Protein 3LAE (pdb70)

Secondary structure (DSSP, 8-state):
--B---TT---EETT-BHHHHH--------SS-SBHHHHHHHH-SSPPPTT-EEEETTEEEEEEE------EEEEEE-/---

Organism: Haemophilus influenzae (strain ATCC 51907 / DSM 11121 / KW20 / Rd) (NCBI:txid71421)

InterPro domains:
  IPR000644 CBS domain [PF00571] (279-327)
  IPR000644 CBS domain [PS51371] (273-333)
  IPR002550 CNNM, transmembrane domain [PF01595] (11-183)
  IPR002550 CNNM, transmembrane domain [PS51846] (2-190)
  IPR005170 Transporter-associated domain [PF03471] (344-419)
  IPR005170 Transporter-associated domain [SM01091] (343-420)
  IPR016169 FAD-binding, type PCMH, subdomain 2 [G3DSA:3.30.465.10] (342-420)
  IPR036318 FAD-binding, type PCMH-like superfamily [SSF56176] (341-419)
  IPR044751 Ion transporter-like, CBS domain [cd04590] (203-324)
  IPR046342 CBS domain superfamily [G3DSA:3.10.580.10] (186-341)
  IPR046342 CBS domain superfamily [SSF54631] (192-330)

Radius of gyration: 11.5 Å; Cα contacts (8 Å, |Δi|>4): 188; chains: 2; bounding box: 24×27×31 Å

Foldseek 3Di:
DDDDQDPVGKKDFQAAFPVVVCVCVAFADPPPDGGNVRSVVVPDPDLDDQQDWDDGRQWIKGQHDDDPSGTMIMIDGD

B-factor: mean 24.01, std 13.08, range [8.62, 100.06]

Sequence (81 aa):
SNAAIIQQSDGSIIIIDGSANLRDLNKFNNWELDTEEDARTFNGLIILEHLLEEIPDEGTTICCEEIDGLLITIILEVVGDDNIIKQAKVVVKKLIFG

CATH classification: 3.30.465.10

Solvent-accessible surface area: 5122 Å² total

Structure (mmCIF, N/CA/C/O backbone):
data_3LAE
#
_entry.id   3LAE
#
_cell.length_a   25.604
_cell.length_b   77.563
_cell.length_c   79.107
_cell.angle_alpha   90.00
_cell.angle_beta   90.00
_cell.angle_gamma   90.00
#
_symmetry.space_group_name_H-M   'C 2 2 21'
#
loop_
_entity.id
_entity.type
_entity.pdbx_description
1 polymer 'UPF0053 protein HI0107'
2 polymer 'Unknown peptide fragment'
3 non-polymer 'PHOSPHATE ION'
4 non-polymer 1,2-ETHANEDIOL
5 water water
#
loop_
_atom_site.group_PDB
_atom_site.id
_atom_site.type_symbol
_atom_site.label_atom_id
_atom_site.label_alt_id
_atom_site.label_comp_id
_atom_site.label_asym_id
_atom_site.label_entity_id
_atom_site.label_seq_id
_atom_site.pdbx_PDB_ins_code
_atom_site.Cartn_x
_atom_site.Cartn_y
_atom_site.Cartn_z
_atom_site.occupancy
_atom_site.B_iso_or_equiv
_atom_site.auth_seq_id
_atom_site.auth_comp_id
_atom_site.auth_asym_id
_atom_site.auth_atom_id
_atom_site.pdbx_PDB_model_num
ATOM 1 N N . SER A 1 1 ? 22.288 37.589 47.751 1.00 20.74 -2 SER A N 1
ATOM 2 C CA . SER A 1 1 ? 21.928 36.318 47.143 1.00 15.07 -2 SER A CA 1
ATOM 3 C C . SER A 1 1 ? 21.736 36.497 45.662 1.00 17.54 -2 SER A C 1
ATOM 4 O O . SER A 1 1 ? 21.340 37.564 45.198 1.00 21.28 -2 SER A O 1
ATOM 7 N N . ASN A 1 2 ? 22.050 35.448 44.917 1.00 23.73 -1 ASN A N 1
ATOM 8 C CA . ASN A 1 2 ? 21.946 35.501 43.477 1.00 28.23 -1 ASN A CA 1
ATOM 9 C C . ASN A 1 2 ? 20.833 34.601 42.975 1.00 29.70 -1 ASN A C 1
ATOM 10 O O . ASN A 1 2 ? 20.548 33.541 43.556 1.00 32.84 -1 ASN A O 1
ATOM 15 N N A ALA A 1 3 ? 20.204 35.011 41.875 0.50 30.50 0 ALA A N 1
ATOM 16 N N B ALA A 1 3 ? 20.165 35.065 41.935 0.50 29.17 0 ALA A N 1
ATOM 17 C CA A ALA A 1 3 ? 19.162 34.213 41.219 0.50 29.06 0 ALA A CA 1
ATOM 18 C CA B ALA A 1 3 ? 19.275 34.214 41.185 0.50 26.11 0 ALA A CA 1
ATOM 19 C C A ALA A 1 3 ? 19.223 34.344 39.692 0.50 26.00 0 ALA A C 1
ATOM 20 C C B ALA A 1 3 ? 19.761 34.243 39.751 0.50 21.97 0 ALA A C 1
ATOM 21 O O A ALA A 1 3 ? 19.088 35.446 39.145 0.50 27.60 0 ALA A O 1
ATOM 22 O O B ALA A 1 3 ? 20.473 35.160 39.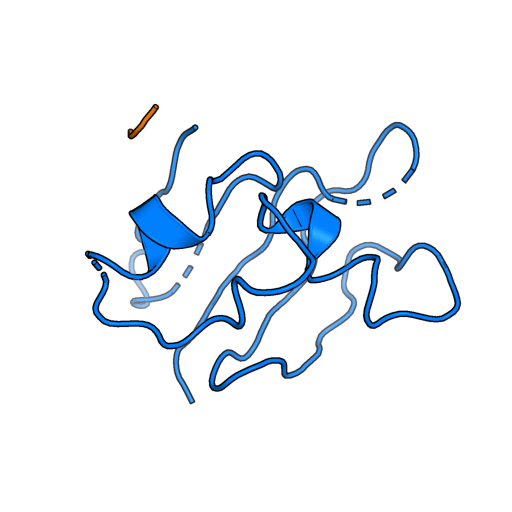325 0.50 18.13 0 ALA A O 1
ATOM 25 N N . ILE A 1 4 ? 19.400 33.215 39.007 1.00 21.00 1 ILE A N 1
ATOM 26 C CA A ILE A 1 4 ? 19.706 33.227 37.589 0.50 17.83 1 ILE A CA 1
ATOM 27 C CA B ILE A 1 4 ? 19.742 33.165 37.591 0.50 18.39 1 ILE A CA 1
ATOM 28 C C . ILE A 1 4 ? 18.551 32.640 36.808 1.00 15.94 1 ILE A C 1
ATOM 29 O O . ILE A 1 4 ? 18.098 31.536 37.069 1.00 15.81 1 ILE A O 1
ATOM 38 N N . GLN A 1 5 ? 18.046 33.410 35.859 1.00 16.68 2 GLN A N 1
ATOM 39 C CA . GLN A 1 5 ? 17.000 32.883 35.002 1.00 19.02 2 GLN A CA 1
ATOM 40 C C . GLN A 1 5 ? 17.628 31.963 33.971 1.00 22.55 2 GLN A C 1
ATOM 41 O O . GLN A 1 5 ? 18.649 32.304 33.364 1.00 21.92 2 GLN A O 1
ATOM 47 N N . GLN A 1 6 ? 17.010 30.809 33.749 1.00 22.52 3 GLN A N 1
ATOM 48 C CA . GLN A 1 6 ? 17.515 29.871 32.757 1.00 24.03 3 GLN A CA 1
ATOM 49 C C . GLN A 1 6 ? 16.799 30.095 31.441 1.00 27.85 3 GLN A C 1
ATOM 50 O O . GLN A 1 6 ? 15.751 30.739 31.398 1.00 28.08 3 GLN A O 1
ATOM 56 N N . SER A 1 7 ? 17.385 29.578 30.366 1.00 33.13 4 SER A N 1
ATOM 57 C CA . SER A 1 7 ? 16.808 29.718 29.038 1.00 35.40 4 SER A CA 1
ATOM 58 C C . SER A 1 7 ? 15.405 29.118 28.968 1.00 35.61 4 SER A C 1
ATOM 59 O O . SER A 1 7 ? 14.575 29.561 28.174 1.00 37.33 4 SER A O 1
ATOM 62 N N . ASP A 1 8 ? 15.137 28.113 29.798 1.00 32.90 5 ASP A N 1
ATOM 63 C CA . ASP A 1 8 ? 13.847 27.434 29.743 1.00 30.73 5 ASP A CA 1
ATOM 64 C C . ASP A 1 8 ? 12.803 28.082 30.642 1.00 28.27 5 ASP A C 1
ATOM 65 O O . ASP A 1 8 ? 11.685 27.592 30.752 1.00 27.83 5 ASP A O 1
ATOM 70 N N . GLY A 1 9 ? 13.175 29.186 31.284 1.00 26.60 6 GLY A N 1
ATOM 71 C CA . GLY A 1 9 ? 12.238 29.933 32.104 1.00 28.03 6 GLY A CA 1
ATOM 72 C C . GLY A 1 9 ? 12.332 29.635 33.585 1.00 25.96 6 GLY A C 1
ATOM 73 O O . GLY A 1 9 ? 11.811 30.393 34.409 1.00 28.58 6 GLY A O 1
ATOM 74 N N . SE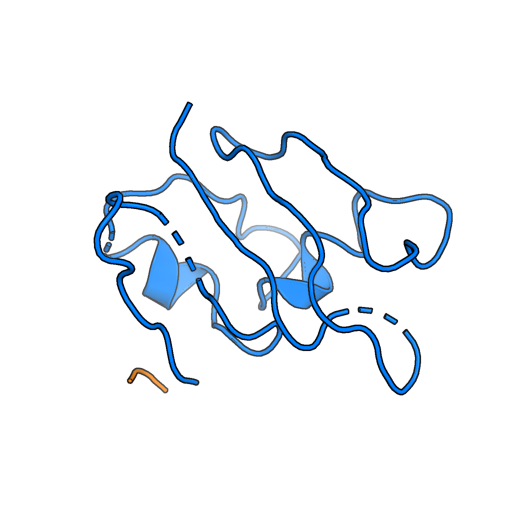R A 1 10 ? 12.988 28.533 33.937 1.00 18.71 7 SER A N 1
ATOM 75 C CA . SER A 1 10 ? 13.164 28.203 35.353 1.00 15.15 7 SER A CA 1
ATOM 76 C C . SER A 1 10 ? 14.151 29.187 35.963 1.00 15.64 7 SER A C 1
ATOM 77 O O . SER A 1 10 ? 14.847 29.898 35.248 1.00 19.64 7 SER A O 1
ATOM 93 N N . ILE A 1 12 ? 17.246 29.589 38.998 1.00 10.32 9 ILE A N 1
ATOM 94 C CA A ILE A 1 12 ? 18.131 28.977 39.978 0.50 12.34 9 ILE A CA 1
ATOM 95 C CA B ILE A 1 12 ? 18.097 28.969 39.993 0.50 10.14 9 ILE A CA 1
ATOM 96 C C . ILE A 1 12 ? 18.305 29.970 41.108 1.00 10.02 9 ILE A C 1
ATOM 97 O O . ILE A 1 12 ? 18.778 31.087 40.886 1.00 12.51 9 ILE A O 1
ATOM 106 N N A ILE A 1 13 ? 17.898 29.556 42.306 0.50 9.99 10 ILE A N 1
ATOM 107 N N B ILE A 1 13 ? 17.897 29.601 42.312 0.50 10.84 10 ILE A N 1
ATOM 108 C CA A ILE A 1 13 ? 17.901 30.415 43.484 0.50 11.72 10 ILE A CA 1
ATOM 109 C CA B ILE A 1 13 ? 18.039 30.532 43.414 0.50 12.65 10 ILE A CA 1
ATOM 110 C C A ILE A 1 13 ? 18.893 29.883 44.518 0.50 11.97 10 ILE A C 1
ATOM 111 C C B ILE A 1 13 ? 18.814 29.925 44.564 0.50 12.10 10 ILE A C 1
ATOM 112 O O A ILE A 1 13 ? 19.050 28.670 44.660 0.50 13.48 10 ILE A O 1
ATOM 113 O O B ILE A 1 13 ? 18.728 28.727 44.841 0.50 14.21 10 ILE A O 1
ATOM 122 N N . ASP A 1 14 ? 19.575 30.780 45.225 1.00 11.95 11 ASP A N 1
ATOM 123 C CA . ASP A 1 14 ? 20.418 30.384 46.340 1.00 12.78 11 ASP A CA 1
AT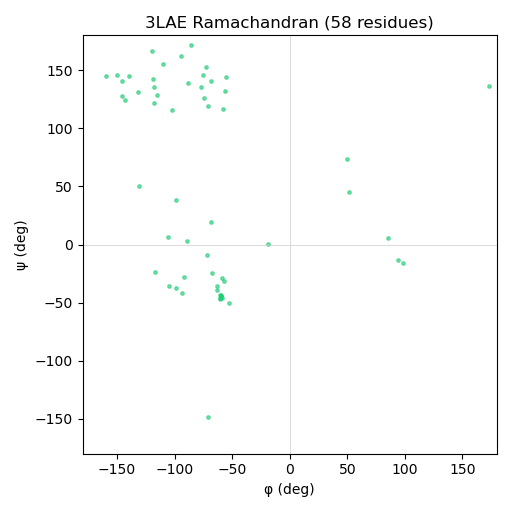OM 124 C C . ASP A 1 14 ? 19.554 30.077 47.552 1.00 12.51 11 ASP A C 1
ATOM 125 O O . ASP A 1 14 ? 18.530 30.725 47.778 1.00 12.98 11 ASP A O 1
ATOM 130 N N . GLY A 1 15 ? 19.997 29.127 48.366 1.00 12.07 12 GLY A N 1
ATOM 131 C CA . GLY A 1 15 ? 19.333 28.850 49.627 1.00 12.69 12 GLY A CA 1
ATOM 132 C C . GLY A 1 15 ? 19.260 30.070 50.529 1.00 10.62 12 GLY A C 1
ATOM 133 O O . GLY A 1 15 ? 18.311 30.227 51.306 1.00 12.07 12 GLY A O 1
ATOM 134 N N . SER A 1 16 ? 20.257 30.948 50.424 1.00 11.07 13 SER A N 1
ATOM 135 C CA . SER A 1 16 ? 20.317 32.147 51.261 1.00 10.33 13 SER A CA 1
ATOM 136 C C . SER A 1 16 ? 19.279 33.205 50.893 1.00 10.74 13 SER A C 1
ATOM 137 O O . SER A 1 16 ? 19.123 34.198 51.610 1.00 13.06 13 SER A O 1
ATOM 140 N N . ALA A 1 17 ? 18.583 33.007 49.774 1.00 10.15 14 ALA A N 1
ATOM 141 C CA . ALA A 1 17 ? 17.621 34.002 49.313 1.00 10.60 14 ALA A CA 1
ATOM 142 C C . ALA A 1 17 ? 16.567 34.315 50.370 1.00 12.02 14 ALA A C 1
ATOM 143 O O . ALA A 1 17 ? 15.957 33.417 50.946 1.00 13.31 14 ALA A O 1
ATOM 145 N N . ASN A 1 18 ? 16.345 35.602 50.592 1.00 12.31 15 ASN A N 1
ATOM 146 C CA . ASN A 1 18 ? 15.363 36.087 51.545 1.00 10.82 15 ASN A CA 1
ATOM 147 C C . ASN A 1 18 ? 13.946 35.918 50.989 1.00 10.65 15 ASN A C 1
ATOM 148 O O . ASN A 1 18 ? 13.650 36.354 49.867 1.00 12.34 15 ASN A O 1
ATOM 153 N N . LEU A 1 19 ? 13.080 35.261 51.755 1.00 10.19 16 LEU A N 1
ATOM 154 C CA . LEU A 1 19 ? 11.732 34.938 51.292 1.00 11.77 16 LEU A CA 1
ATOM 155 C C . LEU A 1 19 ? 10.911 36.172 50.950 1.00 12.36 16 LEU A C 1
ATOM 156 O O . LEU A 1 19 ? 10.202 36.190 49.936 1.00 13.06 16 LEU A O 1
ATOM 161 N N . ARG A 1 20 ? 10.976 37.196 51.799 1.00 13.46 17 ARG A N 1
ATOM 162 C CA . ARG A 1 20 ? 10.227 38.418 51.529 1.00 14.63 17 ARG A CA 1
ATOM 163 C C . ARG A 1 20 ? 10.721 39.086 50.248 1.00 13.99 17 ARG A C 1
ATOM 164 O O . ARG A 1 20 ? 9.921 39.606 49.474 1.00 16.93 17 ARG A O 1
ATOM 172 N N . ASP A 1 21 ? 12.035 39.073 50.028 1.00 13.80 18 ASP A N 1
ATOM 173 C CA . ASP A 1 21 ? 12.613 39.578 48.776 1.00 16.12 18 ASP A CA 1
ATOM 174 C C . ASP A 1 21 ? 12.096 38.808 47.559 1.00 16.33 18 ASP A C 1
ATOM 175 O O . ASP A 1 21 ? 11.718 39.408 46.557 1.00 16.84 18 ASP A O 1
ATOM 180 N N . LEU A 1 22 ? 12.095 37.480 47.647 1.00 14.43 19 LEU A N 1
ATOM 181 C CA . LEU A 1 22 ? 11.602 36.636 46.557 1.00 14.56 19 LEU A CA 1
ATOM 182 C C . LEU A 1 22 ? 10.138 36.920 46.248 1.00 17.00 19 LEU A C 1
ATOM 183 O O . LEU A 1 22 ? 9.749 37.052 45.088 1.00 16.21 19 LEU A O 1
ATOM 188 N N . ASN A 1 23 ? 9.318 37.010 47.288 1.00 16.86 20 ASN A N 1
ATOM 189 C CA . ASN A 1 23 ? 7.897 37.294 47.091 1.00 17.31 20 ASN A CA 1
ATOM 190 C C . ASN A 1 23 ? 7.662 38.622 46.374 1.00 21.77 20 ASN A C 1
ATOM 191 O O . ASN A 1 23 ? 6.862 38.708 45.427 1.00 21.73 20 ASN A O 1
ATOM 196 N N . LYS A 1 24 ? 8.368 39.657 46.815 1.00 21.78 21 LYS A N 1
ATOM 197 C CA . LYS A 1 24 ? 8.187 40.983 46.237 1.00 24.88 21 LYS A CA 1
ATOM 198 C C . LYS A 1 24 ? 8.680 41.055 44.800 1.00 22.82 21 LYS A C 1
ATOM 199 O O . LYS A 1 24 ? 8.064 41.709 43.960 1.00 25.69 21 LYS A O 1
ATOM 218 N N . PHE A 1 26 ? 9.260 38.424 42.511 1.00 22.40 23 PHE A N 1
ATOM 219 C CA . PHE A 1 26 ? 8.678 37.482 41.555 1.00 23.42 23 PHE A CA 1
ATOM 220 C C . PHE A 1 26 ? 7.174 37.251 41.689 1.00 27.50 23 PHE A C 1
ATOM 221 O O . PHE A 1 26 ? 6.607 36.452 40.944 1.00 29.29 23 PHE A O 1
ATOM 229 N N . ASN A 1 27 ? 6.539 37.931 42.640 1.00 27.09 24 ASN A N 1
ATOM 230 C CA A ASN A 1 27 ? 5.115 37.732 42.900 0.50 27.75 24 ASN A CA 1
ATOM 231 C CA B ASN A 1 27 ? 5.117 37.733 42.922 0.50 28.88 24 ASN A CA 1
ATOM 232 C C . ASN A 1 27 ? 4.804 36.303 43.350 1.00 28.06 24 ASN A C 1
ATOM 233 O O . ASN A 1 27 ? 3.752 35.749 43.011 1.00 31.03 24 ASN A O 1
ATOM 242 N N . TRP A 1 28 ? 5.727 35.708 44.102 1.00 24.46 25 TRP A N 1
ATOM 243 C CA . TRP A 1 28 ? 5.524 34.371 44.642 1.00 21.06 25 TRP A CA 1
ATOM 244 C C . TRP A 1 28 ? 4.775 34.485 45.954 1.00 22.48 25 TRP A C 1
ATOM 245 O O . TRP A 1 28 ? 4.578 35.586 46.482 1.00 24.55 25 TRP A O 1
ATOM 256 N N . GLU A 1 29 ? 4.362 33.351 46.504 1.00 20.69 26 GLU A N 1
ATOM 257 C CA . GLU A 1 29 ? 3.593 33.404 47.734 1.00 22.83 26 GLU A CA 1
ATOM 258 C C . GLU A 1 29 ? 4.152 32.442 48.756 1.00 21.59 26 GLU A C 1
ATOM 259 O O . GLU A 1 29 ? 3.437 31.644 49.357 1.00 25.78 26 GLU A O 1
ATOM 265 N N . LEU A 1 30 ? 5.459 32.543 48.948 1.00 19.33 27 LEU A N 1
ATOM 266 C CA . LEU A 1 30 ? 6.142 31.735 49.936 1.00 17.78 27 LEU A CA 1
ATOM 267 C C . LEU A 1 30 ? 5.714 32.178 51.325 1.00 16.40 27 LEU A C 1
ATOM 268 O O . LEU A 1 30 ? 5.531 33.370 51.577 1.00 17.89 27 LEU A O 1
ATOM 273 N N . ASP A 1 31 ? 5.531 31.204 52.208 1.00 15.18 28 ASP A N 1
ATOM 274 C CA . ASP A 1 31 ? 5.145 31.464 53.596 1.00 13.83 28 ASP A CA 1
ATOM 275 C C . ASP A 1 31 ? 6.313 32.092 54.346 1.00 14.63 28 ASP A C 1
ATOM 276 O O . ASP A 1 31 ? 7.374 31.490 54.462 1.00 15.83 28 ASP A O 1
ATOM 281 N N . THR A 1 32 ? 6.120 33.305 54.846 1.00 12.75 29 THR A N 1
ATOM 282 C CA . THR A 1 32 ? 7.200 34.025 55.520 1.00 13.84 29 THR A CA 1
ATOM 283 C C . THR A 1 32 ? 7.033 34.078 57.034 1.00 14.21 29 THR A C 1
ATOM 284 O O . THR A 1 32 ? 7.801 34.738 57.731 1.00 16.83 29 THR A O 1
ATOM 288 N N . GLU A 1 33 ? 6.034 33.380 57.547 1.00 14.58 30 GLU A N 1
ATOM 289 C CA A GLU A 1 33 ? 5.713 33.422 58.973 0.50 15.06 30 GLU A CA 1
ATOM 290 C CA B GLU A 1 33 ? 5.749 33.478 58.971 0.50 15.46 30 GLU A CA 1
ATOM 291 C C . GLU A 1 33 ? 6.812 32.855 59.866 1.00 15.28 30 GLU A C 1
ATOM 292 O O . GLU A 1 33 ? 7.124 33.408 60.920 1.00 17.62 30 GLU A O 1
ATOM 303 N N . ASP A 1 34 ? 7.389 31.733 59.451 1.00 12.39 31 ASP A N 1
ATOM 304 C CA . ASP A 1 34 ? 8.317 31.026 60.342 1.00 11.45 31 ASP A CA 1
ATOM 305 C C . ASP A 1 34 ? 9.749 30.934 59.839 1.00 11.28 31 ASP A C 1
ATOM 306 O O . ASP A 1 34 ? 10.674 30.769 60.625 1.00 13.34 31 ASP A O 1
ATOM 311 N N . ALA A 1 35 ? 9.924 31.044 58.530 1.00 11.62 32 ALA A N 1
ATOM 312 C CA . ALA A 1 35 ? 11.244 30.983 57.929 1.00 11.58 32 ALA A CA 1
ATOM 313 C C . ALA A 1 35 ? 11.643 32.348 57.391 1.00 12.96 32 ALA A C 1
ATOM 314 O O . ALA A 1 35 ? 10.782 33.175 57.073 1.00 13.96 32 ALA A O 1
ATOM 316 N N . ARG A 1 36 ? 12.948 32.579 57.291 1.00 11.84 33 ARG A N 1
ATOM 317 C CA . ARG A 1 36 ? 13.449 33.821 56.722 1.00 11.68 33 ARG A CA 1
ATOM 318 C C . ARG A 1 36 ? 13.991 33.625 55.301 1.00 10.72 33 ARG A C 1
ATOM 319 O O . ARG A 1 36 ? 13.869 34.507 54.456 1.00 11.44 33 ARG A O 1
ATOM 327 N N . THR A 1 37 ? 14.609 32.475 55.054 1.00 10.40 34 THR A N 1
ATOM 328 C CA . THR A 1 37 ? 15.276 32.217 53.774 1.00 10.33 34 THR A CA 1
ATOM 329 C C . THR A 1 37 ? 14.659 31.021 53.063 1.00 10.82 34 THR A C 1
ATOM 330 O O . THR A 1 37 ? 13.913 30.233 53.649 1.00 10.55 34 THR A O 1
ATOM 334 N N . PHE A 1 38 ? 14.993 30.879 51.785 1.00 10.38 35 PHE A N 1
ATOM 335 C CA . PHE A 1 38 ? 14.535 29.746 50.997 1.00 11.80 35 PHE A CA 1
ATOM 336 C C . PHE A 1 38 ? 15.014 28.422 51.597 1.00 10.24 35 PHE A C 1
ATOM 337 O O . PHE A 1 38 ? 14.245 27.465 51.714 1.00 12.39 35 PHE A O 1
ATOM 345 N N . ASN A 1 39 ? 16.283 28.379 51.991 1.00 10.91 36 ASN A N 1
ATOM 346 C CA . ASN A 1 39 ? 16.822 27.246 52.731 1.00 11.17 36 ASN A CA 1
ATOM 347 C C . ASN A 1 39 ? 15.964 26.940 53.960 1.00 12.27 36 ASN A C 1
ATOM 348 O O . ASN A 1 39 ? 15.572 25.801 54.182 1.00 13.43 36 ASN A O 1
ATOM 353 N N . GLY A 1 40 ? 15.678 27.956 54.771 1.00 10.62 37 GLY A N 1
ATOM 354 C CA . GLY A 1 40 ? 14.878 27.733 55.971 1.00 10.80 37 GLY A CA 1
ATOM 355 C C . GLY A 1 40 ? 13.494 27.165 55.658 1.00 11.34 37 GLY A C 1
ATOM 356 O O . GLY A 1 40 ? 13.003 26.250 56.322 1.00 13.84 37 GLY A O 1
ATOM 357 N N . LEU A 1 41 ? 12.846 27.709 54.642 1.00 11.34 38 LEU A N 1
ATOM 358 C CA . LEU A 1 41 ? 11.520 27.226 54.249 1.00 12.51 38 LEU A CA 1
ATOM 359 C C . LEU A 1 41 ? 11.562 25.748 53.854 1.00 13.34 38 LEU A C 1
ATOM 360 O O . LEU A 1 41 ? 10.702 24.959 54.250 1.00 15.03 38 LEU A O 1
ATOM 365 N N . ILE A 1 42 ? 12.555 25.370 53.058 1.00 13.33 39 ILE A N 1
ATOM 366 C CA A ILE A 1 42 ? 12.671 23.982 52.637 0.50 13.80 39 ILE A CA 1
ATOM 367 C CA B ILE A 1 42 ? 12.703 23.983 52.634 0.50 15.55 39 ILE A CA 1
ATOM 368 C C . ILE A 1 42 ? 12.968 23.073 53.832 1.00 15.68 39 ILE A C 1
ATOM 369 O O . ILE A 1 42 ? 12.332 22.021 53.998 1.00 17.38 39 ILE A O 1
ATOM 378 N N . LEU A 1 43 ? 13.910 23.475 54.679 1.00 15.75 40 LEU A N 1
ATOM 379 C CA . LEU A 1 43 ? 14.263 22.649 55.834 1.00 17.20 40 LEU A CA 1
ATOM 380 C C . LEU A 1 43 ? 13.098 22.478 56.797 1.00 18.58 40 LEU A C 1
ATOM 381 O O . LEU A 1 43 ? 12.922 21.407 57.380 1.00 22.65 40 LEU A O 1
ATOM 386 N N . GLU A 1 44 ? 12.283 23.517 56.962 1.00 18.09 41 GLU A N 1
ATOM 387 C CA . GLU A 1 44 ? 11.168 23.430 57.907 1.00 20.06 41 GLU A CA 1
ATOM 388 C C . GLU A 1 44 ? 10.125 22.442 57.427 1.00 22.04 41 GLU A C 1
ATOM 389 O O . GLU A 1 44 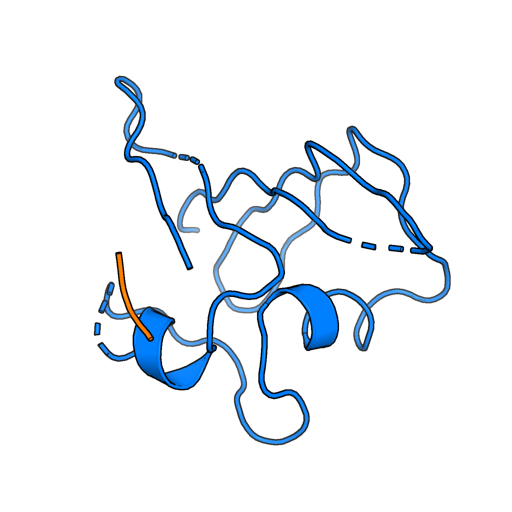? 9.371 21.885 58.224 1.00 24.07 41 GLU A O 1
ATOM 395 N N . HIS A 1 45 ? 10.088 22.214 56.121 1.00 26.98 42 HIS A N 1
ATOM 396 C CA . HIS A 1 45 ? 9.076 21.335 55.543 1.00 32.29 42 HIS A CA 1
ATOM 397 C C . HIS A 1 45 ? 9.527 19.886 55.440 1.00 35.18 42 HIS A C 1
ATOM 398 O O . HIS A 1 45 ? 8.704 18.973 55.482 1.00 37.87 42 HIS A O 1
ATOM 405 N N . LEU A 1 46 ? 10.831 19.672 55.319 1.00 36.96 43 LEU A N 1
ATOM 406 C CA A LEU A 1 46 ? 11.343 18.320 55.151 0.50 38.67 43 LEU A CA 1
ATOM 407 C CA B LEU A 1 46 ? 11.381 18.329 55.145 0.50 38.94 43 LEU A CA 1
ATOM 408 C C . LEU A 1 46 ? 11.747 17.671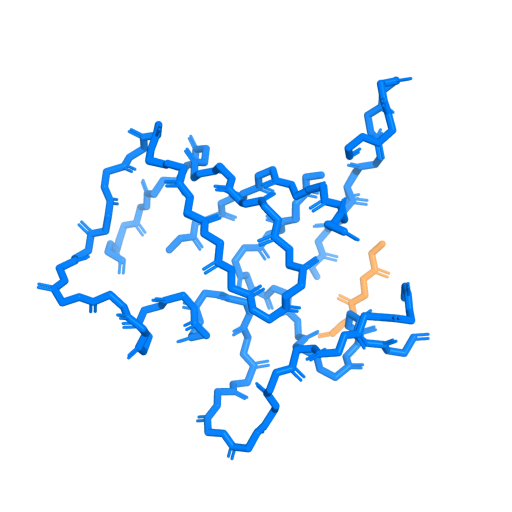 56.471 1.00 41.43 43 LEU A C 1
ATOM 409 O O . LEU A 1 46 ? 12.279 18.323 57.368 1.00 43.39 43 LEU A O 1
ATOM 418 N N . GLU A 1 47 ? 11.471 16.376 56.583 1.00 46.05 44 GLU A N 1
ATOM 419 C CA . GLU A 1 47 ? 11.824 15.625 57.780 1.00 50.76 44 GLU A CA 1
ATOM 420 C C . GLU A 1 47 ? 13.125 14.858 57.552 1.00 54.86 44 GLU A C 1
ATOM 421 O O . GLU A 1 47 ? 13.283 13.716 57.996 1.00 58.01 44 GLU A O 1
ATOM 427 N N . GLU A 1 48 ? 14.046 15.511 56.848 1.00 53.80 45 GLU A N 1
ATOM 428 C CA . GLU A 1 48 ? 15.379 14.989 56.570 1.00 54.77 45 GLU A CA 1
ATOM 429 C C . GLU A 1 48 ? 16.072 15.939 55.596 1.00 53.35 45 GLU A C 1
ATOM 430 O O . GLU A 1 48 ? 15.451 16.411 54.648 1.00 53.87 45 GLU A O 1
ATOM 436 N N . ILE A 1 49 ? 17.343 16.247 55.846 1.00 53.17 46 ILE A N 1
ATOM 437 C CA . ILE A 1 49 ? 18.107 17.085 54.923 1.00 50.22 46 ILE A CA 1
ATOM 438 C C . ILE A 1 49 ? 18.108 16.425 53.549 1.00 45.11 46 ILE A C 1
ATOM 439 O O . ILE A 1 49 ? 18.621 15.321 53.38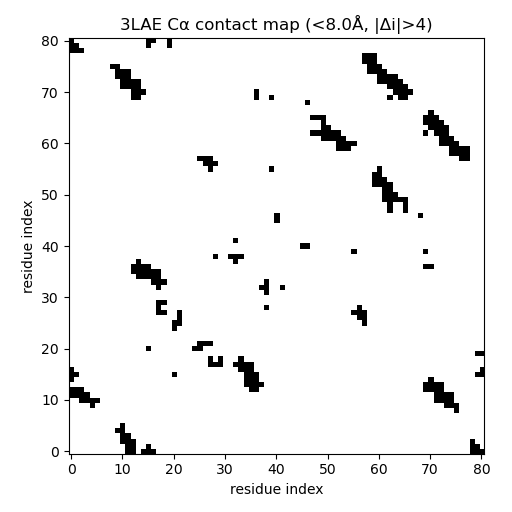1 1.00 43.88 46 ILE A O 1
ATOM 444 N N . PRO A 1 50 ? 17.511 17.098 52.560 1.00 44.19 47 PRO A N 1
ATOM 445 C CA . PRO A 1 50 ? 17.204 16.444 51.285 1.00 39.88 47 PRO A CA 1
ATOM 446 C C . PRO A 1 50 ? 18.421 16.250 50.402 1.00 35.34 47 PRO A C 1
ATOM 447 O O . PRO A 1 50 ? 19.330 17.074 50.400 1.00 37.36 47 PRO A O 1
ATOM 451 N N . ASP A 1 51 ? 18.428 15.157 49.651 1.00 32.83 48 ASP A N 1
ATOM 452 C CA . ASP A 1 51 ? 19.501 14.907 48.715 1.00 25.23 48 ASP A CA 1
ATOM 453 C C . ASP A 1 51 ? 19.379 15.845 47.532 1.00 17.87 48 ASP A C 1
ATOM 454 O O . ASP A 1 51 ? 18.291 16.298 47.179 1.00 17.41 48 ASP A O 1
ATOM 459 N N . GLU A 1 52 ? 20.510 16.133 46.916 1.00 15.67 49 GLU A N 1
ATOM 460 C CA . GLU A 1 52 ? 20.483 16.725 45.600 1.00 12.68 49 GLU A CA 1
ATOM 461 C C . GLU A 1 52 ? 19.659 15.838 44.676 1.00 12.32 49 GLU A C 1
ATOM 462 O O . GLU A 1 52 ? 19.690 14.607 44.788 1.00 17.51 49 GLU A O 1
ATOM 468 N N . GLY A 1 53 ? 18.928 16.470 43.768 1.00 12.81 50 GLY A N 1
ATOM 469 C CA . GLY A 1 53 ? 18.081 15.754 42.835 1.00 13.49 50 GLY A CA 1
ATOM 470 C C . GLY A 1 53 ? 16.647 15.600 43.300 1.00 15.44 50 GLY A C 1
ATOM 471 O O . GLY A 1 53 ? 15.777 15.209 42.518 1.00 18.36 50 GLY A O 1
ATOM 472 N N . THR A 1 54 ? 16.388 15.872 44.573 1.00 15.10 51 THR A N 1
ATOM 473 C CA A THR A 1 54 ? 15.029 15.822 45.118 0.50 15.25 51 THR A CA 1
ATOM 474 C CA B THR A 1 54 ? 15.019 15.763 45.048 0.50 16.30 51 THR A CA 1
ATOM 475 C C . THR A 1 54 ? 14.135 16.863 44.458 1.00 15.53 51 THR A C 1
ATOM 476 O O . THR A 1 54 ? 14.536 18.017 44.332 1.00 15.19 51 THR A O 1
ATOM 483 N N . ILE A 1 55 ? 12.928 16.465 44.065 1.00 17.22 52 ILE A N 1
ATOM 484 C CA . ILE A 1 55 ? 11.938 17.365 43.502 1.00 18.19 52 ILE A CA 1
ATOM 485 C C . ILE A 1 55 ? 10.776 17.397 44.469 1.00 19.83 52 ILE A C 1
ATOM 486 O O . ILE A 1 55 ? 10.264 16.350 44.884 1.00 21.45 52 ILE A O 1
ATOM 491 N N . CYS A 1 56 ? 10.362 18.598 44.841 1.00 18.88 53 CYS A N 1
ATOM 492 C CA A CYS A 1 56 ? 9.304 18.790 45.823 0.50 22.26 53 CYS A CA 1
ATOM 493 C CA B CYS A 1 56 ? 9.230 18.720 45.734 0.50 19.71 53 CYS A CA 1
ATOM 494 C C . CYS A 1 56 ? 8.434 19.968 45.421 1.00 18.19 53 CYS A C 1
ATOM 495 O O . CYS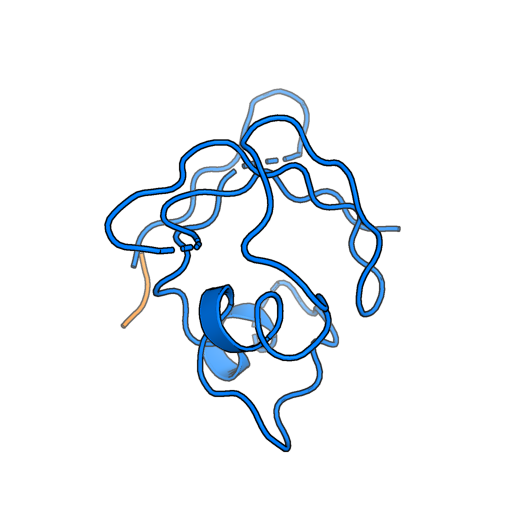 A 1 56 ? 8.868 20.829 44.659 1.00 17.45 53 CYS A O 1
ATOM 500 N N . GLU A 1 57 ? 7.232 20.024 45.968 1.00 16.79 54 GLU A N 1
ATOM 501 C CA A GLU A 1 57 ? 6.343 21.154 45.758 0.50 15.14 54 GLU A CA 1
ATOM 502 C CA B GLU A 1 57 ? 6.383 21.185 45.776 0.50 14.08 54 GLU A CA 1
ATOM 503 C C . GLU A 1 57 ? 6.142 21.885 47.088 1.00 16.83 54 GLU A C 1
ATOM 504 O O . GLU A 1 57 ? 5.807 21.256 48.093 1.00 19.86 54 GLU A O 1
ATOM 515 N N . ILE A 1 58 ? 6.342 23.199 47.081 1.00 15.80 55 ILE A N 1
ATOM 516 C CA . ILE A 1 58 ? 6.113 24.020 48.267 1.00 17.07 55 ILE A CA 1
ATOM 517 C C . ILE A 1 58 ? 5.536 25.361 47.856 1.00 15.65 55 ILE A C 1
ATOM 518 O O . ILE A 1 58 ? 6.127 26.069 47.034 1.00 15.72 55 ILE A O 1
ATOM 523 N N . ASP A 1 59 ? 4.381 25.707 48.417 1.00 15.18 56 ASP A N 1
ATOM 524 C CA . ASP A 1 59 ? 3.846 27.061 48.288 1.00 16.00 56 ASP A CA 1
ATOM 525 C C . ASP A 1 59 ? 3.779 27.559 46.848 1.00 16.60 56 ASP A C 1
ATOM 526 O O . ASP A 1 59 ? 4.175 28.688 46.559 1.00 16.98 56 ASP A O 1
ATOM 531 N N . GLY A 1 60 ? 3.289 26.715 45.946 1.00 14.30 57 GLY A N 1
ATOM 532 C CA . GLY A 1 60 ? 3.081 27.121 44.563 1.00 14.05 57 GLY A CA 1
ATOM 533 C C . GLY A 1 60 ? 4.306 26.997 43.679 1.00 12.28 57 GLY A C 1
ATOM 534 O O . GLY A 1 60 ? 4.270 27.408 42.505 1.00 15.68 57 GLY A O 1
ATOM 535 N N . LEU A 1 61 ? 5.383 26.432 44.225 1.00 12.78 58 LEU A N 1
ATOM 536 C CA . LEU A 1 61 ? 6.610 26.237 43.461 1.00 13.09 58 LEU A CA 1
ATOM 537 C C . LEU A 1 61 ? 6.985 24.765 43.332 1.00 12.74 58 LEU A C 1
ATOM 538 O O . LEU A 1 61 ? 6.827 23.992 44.277 1.00 15.15 58 LEU A O 1
ATOM 543 N N . LEU A 1 62 ? 7.497 24.403 42.160 1.00 10.89 59 LEU A N 1
ATOM 544 C CA . LEU A 1 62 ? 8.071 23.085 41.928 1.00 10.64 59 LEU A CA 1
ATOM 545 C C . LEU A 1 62 ? 9.582 23.242 41.977 1.00 10.54 59 LEU A C 1
ATOM 546 O O . LEU A 1 62 ? 10.189 23.937 41.146 1.00 10.28 59 LEU A O 1
ATOM 551 N N . ILE A 1 63 ? 10.189 22.600 42.964 1.00 10.50 60 ILE A N 1
ATOM 552 C CA . ILE A 1 63 ? 11.564 22.873 43.328 1.00 11.54 60 ILE A CA 1
ATOM 553 C C . ILE A 1 63 ? 12.420 21.634 43.134 1.00 11.31 60 ILE A C 1
ATOM 554 O O . ILE A 1 63 ? 12.022 20.535 43.519 1.00 13.81 60 ILE A O 1
ATOM 559 N N . THR A 1 64 ? 13.593 21.812 42.537 1.00 10.09 61 THR A N 1
ATOM 560 C CA . THR A 1 64 ? 14.565 20.737 42.399 1.00 10.12 61 THR A CA 1
ATOM 561 C C . THR A 1 64 ? 15.818 21.148 43.150 1.00 8.66 61 THR A C 1
ATOM 562 O O . THR A 1 64 ? 16.412 22.193 42.862 1.00 10.18 61 THR A O 1
ATOM 566 N N . ILE A 1 65 ? 16.230 20.347 44.121 1.00 10.35 62 ILE A N 1
ATOM 567 C CA A ILE A 1 65 ? 17.446 20.633 44.876 0.50 9.51 62 ILE A CA 1
ATOM 568 C CA B ILE A 1 65 ? 17.447 20.643 44.862 0.50 10.77 62 ILE A CA 1
ATOM 569 C C . ILE A 1 65 ? 18.667 20.354 43.999 1.00 10.15 62 ILE A C 1
ATOM 570 O O . ILE A 1 65 ? 18.871 19.220 43.551 1.00 12.90 62 ILE A O 1
ATOM 579 N N . LEU A 1 66 ? 19.487 21.378 43.758 1.00 9.89 63 LEU A N 1
ATOM 580 C CA . LEU A 1 66 ? 20.666 21.223 42.905 1.00 9.32 63 LEU A CA 1
ATOM 581 C C . LEU A 1 66 ? 21.975 21.020 43.675 1.00 9.98 63 LEU A C 1
ATOM 582 O O . LEU A 1 66 ? 22.855 20.273 43.234 1.00 11.58 63 LEU A O 1
ATOM 587 N N . GLU A 1 67 ? 22.112 21.704 44.810 1.00 10.09 64 GLU A N 1
ATOM 588 C CA . GLU A 1 67 ? 23.356 21.682 45.560 1.00 10.54 64 GLU A CA 1
ATOM 589 C C . GLU A 1 67 ? 23.046 21.755 47.040 1.00 11.15 64 GLU A C 1
ATOM 590 O O . GLU A 1 67 ? 22.307 22.647 47.473 1.00 11.33 64 GLU A O 1
ATOM 596 N N . VAL A 1 68 ? 23.598 20.809 47.797 1.00 11.85 65 VAL A N 1
ATOM 597 C CA A VAL A 1 68 ? 23.504 20.802 49.256 0.50 14.24 65 VAL A CA 1
ATOM 598 C CA B VAL A 1 68 ? 23.517 20.866 49.253 0.50 13.34 65 VAL A CA 1
ATOM 599 C C . VAL A 1 68 ? 24.910 20.803 49.838 1.00 14.09 65 VAL A C 1
ATOM 600 O O . VAL A 1 68 ? 25.798 20.123 49.320 1.00 18.62 65 VAL A O 1
ATOM 607 N N . GLY A 1 69 ? 25.111 21.540 50.918 1.00 15.83 66 GLY A N 1
ATOM 608 C CA . GLY A 1 69 ? 26.400 21.565 51.576 1.00 18.78 66 GLY A CA 1
ATOM 609 C C . GLY A 1 69 ? 26.187 22.044 52.988 1.00 24.44 66 GLY A C 1
ATOM 610 O O . GLY A 1 69 ? 25.316 22.873 53.234 1.00 26.66 66 GLY A O 1
ATOM 611 N N . ASP A 1 70 ? 26.966 21.514 53.920 1.00 27.57 67 ASP A N 1
ATOM 612 C CA A ASP A 1 70 ? 26.855 21.881 55.327 0.50 32.22 67 ASP A CA 1
ATOM 613 C CA B ASP A 1 70 ? 26.849 21.941 55.306 0.50 32.06 67 ASP A CA 1
ATOM 614 C C . ASP A 1 70 ? 25.423 21.748 55.812 1.00 31.11 67 ASP A C 1
ATOM 615 O O . ASP A 1 70 ? 24.920 22.579 56.561 1.00 34.24 67 ASP A O 1
ATOM 624 N N . ASN A 1 71 ? 24.777 20.668 55.390 1.00 29.49 68 ASN A N 1
ATOM 625 C CA . ASN A 1 71 ? 23.385 20.425 55.749 1.00 32.56 68 ASN A CA 1
ATOM 626 C C . ASN A 1 71 ? 22.479 21.628 55.496 1.00 30.52 68 ASN A C 1
ATOM 627 O O . ASN A 1 71 ? 21.525 21.863 56.242 1.00 36.44 68 ASN A O 1
ATOM 648 N N . ILE A 1 73 ? 20.561 23.828 52.046 1.00 13.43 70 ILE A N 1
ATOM 649 C CA A ILE A 1 73 ? 20.338 23.934 50.611 0.50 12.46 70 ILE A CA 1
ATOM 650 C CA B ILE A 1 73 ? 20.312 23.947 50.618 0.50 12.25 70 ILE A CA 1
ATOM 651 C C . ILE A 1 73 ? 21.121 25.133 50.115 1.00 11.86 70 ILE A C 1
ATOM 652 O O . ILE A 1 73 ? 20.920 26.260 50.585 1.00 13.89 70 ILE A O 1
ATOM 661 N N . LYS A 1 74 ? 22.028 24.884 49.174 1.00 10.26 71 LYS A N 1
ATOM 662 C CA . LYS A 1 74 ? 22.845 25.950 48.591 1.00 11.30 71 LYS A CA 1
ATOM 663 C C . LYS A 1 74 ? 22.231 26.517 47.316 1.00 10.33 71 LYS A C 1
ATOM 664 O O . LYS A 1 74 ? 22.244 27.727 47.097 1.00 13.36 71 LYS A O 1
ATOM 670 N N . GLN A 1 75 ? 21.703 25.648 46.463 1.00 9.91 72 GLN A N 1
ATOM 671 C CA . GLN A 1 75 ? 21.082 26.092 45.212 1.00 9.08 72 GLN A CA 1
ATOM 672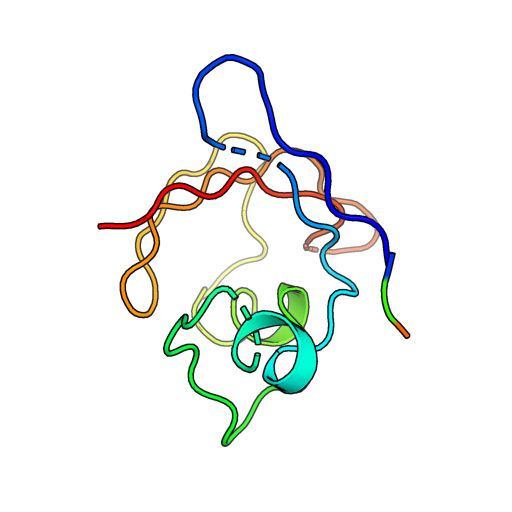 C C . GLN A 1 75 ? 19.909 25.198 44.877 1.00 9.20 72 GLN A C 1
ATOM 673 O O . GLN A 1 75 ? 19.973 23.971 45.053 1.00 10.34 72 GLN A O 1
ATOM 679 N N . ALA A 1 76 ? 18.843 25.803 44.368 1.00 10.59 73 ALA A N 1
ATOM 680 C CA . ALA A 1 76 ? 17.679 25.058 43.916 1.00 10.89 73 ALA A CA 1
ATOM 681 C C . ALA A 1 76 ? 17.124 25.649 42.626 1.00 10.47 73 ALA A C 1
ATOM 682 O O . ALA A 1 76 ? 17.138 26.862 42.428 1.00 13.19 73 ALA A O 1
ATOM 684 N N . LYS A 1 77 ? 16.616 24.784 41.761 1.00 10.05 74 LYS A N 1
ATOM 685 C CA . LYS A 1 77 ? 15.894 25.194 40.565 1.00 9.72 74 LYS A CA 1
ATOM 686 C C . LYS A 1 77 ? 14.436 25.351 40.939 1.00 10.03 74 LYS A C 1
ATOM 687 O O . LYS A 1 77 ? 13.884 24.528 41.693 1.00 10.75 74 LYS A O 1
ATOM 693 N N . VAL A 1 78 ? 13.802 26.395 40.413 1.00 9.23 75 VAL A N 1
ATOM 694 C CA . VAL A 1 78 ? 12.416 26.699 40.745 1.00 10.27 75 VAL A CA 1
ATOM 695 C C . VAL A 1 78 ? 11.580 26.969 39.504 1.00 12.12 75 VAL A C 1
ATOM 696 O O . VAL A 1 78 ? 11.994 27.725 38.616 1.00 13.11 75 VAL A O 1
ATOM 700 N N . VAL A 1 79 ? 10.428 26.317 39.422 1.00 12.51 76 VAL A N 1
ATOM 701 C CA A VAL A 1 79 ? 9.423 26.599 38.405 0.50 13.53 76 VAL A CA 1
ATOM 702 C CA B VAL A 1 79 ? 9.439 26.702 38.424 0.50 11.93 76 VAL A CA 1
ATOM 703 C C . VAL A 1 79 ? 8.097 26.903 39.103 1.00 13.03 76 VAL A C 1
ATOM 704 O O . VAL A 1 79 ? 7.791 26.295 40.129 1.00 15.11 76 VAL A O 1
ATOM 711 N N . LYS A 1 80 ? 7.308 27.813 38.550 1.00 17.34 77 LYS A N 1
ATOM 712 C CA A LYS A 1 80 ? 6.010 28.138 39.131 0.50 20.18 77 LYS A CA 1
ATOM 713 C CA B LYS A 1 80 ? 6.010 28.136 39.124 0.50 20.42 77 LYS A CA 1
ATOM 714 C C . LYS A 1 80 ? 4.965 27.078 38.781 1.00 21.78 77 LYS A C 1
ATOM 715 O O . LYS A 1 80 ? 4.915 26.580 37.648 1.00 24.46 77 LYS A O 1
ATOM 726 N N . LEU A 1 81 ? 4.141 26.731 39.762 1.00 21.32 78 LEU A N 1
ATOM 727 C CA . LEU A 1 81 ? 3.028 25.818 39.553 1.00 23.22 78 LEU A CA 1
ATOM 728 C C . LEU A 1 81 ? 1.777 26.570 39.140 1.00 31.26 78 LEU A C 1
ATOM 729 O O . LEU A 1 81 ? 1.734 27.797 39.110 1.00 34.28 78 LEU A O 1
ATOM 735 N N . ILE B 2 1 ? 20.435 39.847 41.726 1.00 27.26 1 ILE X N 1
ATOM 736 C CA . ILE B 2 1 ? 20.993 39.883 43.065 1.00 30.87 1 ILE X CA 1
ATOM 737 C C . ILE B 2 1 ? 20.156 40.732 44.025 1.00 31.23 1 ILE X C 1
ATOM 738 O O . ILE B 2 1 ? 19.650 41.800 43.677 1.00 31.05 1 ILE X O 1
ATOM 743 N N . PHE B 2 2 ? 20.001 40.241 45.246 1.00 31.58 2 PHE X N 1
ATOM 744 C CA . PHE B 2 2 ? 19.185 40.931 46.232 1.00 28.05 2 PHE X CA 1
ATOM 745 C C . PHE B 2 2 ? 19.741 40.621 47.600 1.00 33.71 2 PHE X C 1
ATOM 746 O O . PHE B 2 2 ? 20.252 39.526 47.825 1.00 32.44 2 PHE X O 1
ATOM 754 N N . GLY B 2 3 ? 19.661 41.596 48.500 1.00 38.68 3 GLY X N 1
ATOM 755 C CA . GLY B 2 3 ? 20.216 41.459 49.834 1.00 42.54 3 GLY X CA 1
ATOM 756 C C . GLY B 2 3 ? 19.285 40.717 50.770 1.00 47.62 3 GLY X C 1
ATOM 757 O O . GLY B 2 3 ? 19.735 40.046 51.698 1.00 51.07 3 GLY X O 1
#

Nearest PDB structures (foldseek):
  3lae-assembly1_A  TM=1.013E+00  e=3.977E-14  Haemophilus influenzae
  2pls-assembly1_A  TM=8.594E-01  e=6.254E-06  Chlorobaculum tepidum TLS
  3llb-assembly1_A  TM=9.298E-01  e=2.270E-04  Pseudomonas aeruginosa
  2pli-assembly2_D-2  TM=8.990E-01  e=1.437E-04  Neisseria meningitidis MC58
  2p4p-assembly1_B  TM=7.924E-01  e=1.346E-04  [Haemophilus] ducreyi 35000HP